Protein AF-A0A8H3E0N5-F1 (afdb_monomer_lite)

Organism: NCBI:txid456999

pLDDT: mean 79.32, std 14.17, range [39.84, 93.75]

Secondary structure (DSSP, 8-state):
-PPPEEEEEEETTEEEEEEE-S--SIIIIIHHHHHHS--SHHHHHHHHHHHHHHHHHS-EESS--BPPP--STT-TTSTTTS-EEEE--SGGGG-TTSEEEEEETTTTEEEETTTEEEEGGG--SS-GGGGB-TTS-B-

Foldseek 3Di:
DFAKAKEWEADPLKTFIAIEPGPQDLQGVVQVVLVPQDQDPVVNVVVLVVVNVLLVPADEDCDHFHQDDPPDPDPPPCRRHSTGYMDNDPVSLQDPRHWYWYCYSPQQWIDINNPDTDHSNHRDPDRPVVQADPVRDGD

Sequence (139 aa):
MGTRGYIAYRYKGKYYLRYLTCDAYPSGHGQEFANKIPREPSAFNEWVADTAKMLENVNTSDEEVDQPYSSDSNSPEDDDHLGYELCEDSNWTFTEGEYTYVIDLDNRVFTINGGTHLKLDNMPPEDLEEYFDEDGISV

Radius of gyration: 14.38 Å; chains: 1; bounding box: 31×37×36 Å

Structure (mmCIF, N/CA/C/O backbone):
data_AF-A0A8H3E0N5-F1
#
_entry.id   AF-A0A8H3E0N5-F1
#
loop_
_atom_site.group_PDB
_atom_site.id
_atom_site.type_symbol
_atom_site.label_atom_id
_atom_site.label_alt_id
_atom_site.label_comp_id
_atom_site.label_asym_id
_atom_site.label_entity_id
_atom_site.label_seq_id
_atom_site.pdbx_PDB_ins_code
_atom_site.Cartn_x
_atom_site.Cartn_y
_atom_site.Cartn_z
_atom_site.occupancy
_atom_site.B_iso_or_equiv
_atom_site.auth_seq_id
_atom_site.auth_comp_id
_atom_site.auth_asym_id
_atom_site.auth_atom_id
_atom_site.pdbx_PDB_model_num
ATOM 1 N N . MET A 1 1 ? 19.364 5.721 -13.988 1.00 54.84 1 MET A N 1
ATOM 2 C CA . MET A 1 1 ? 18.151 5.047 -14.488 1.00 54.84 1 MET A CA 1
ATOM 3 C C . MET A 1 1 ? 17.521 4.428 -13.261 1.00 54.84 1 MET A C 1
ATOM 5 O O . MET A 1 1 ? 18.100 3.489 -12.743 1.00 54.84 1 MET A O 1
ATOM 9 N N . GLY A 1 2 ? 16.495 5.070 -12.704 1.00 66.50 2 GLY A N 1
ATOM 10 C CA . GLY A 1 2 ? 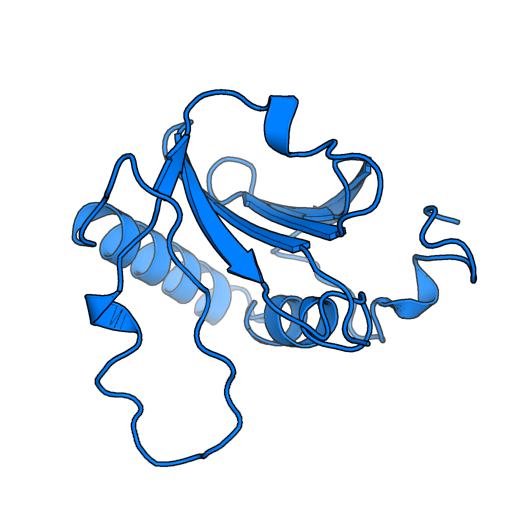15.802 4.581 -11.511 1.00 66.50 2 GLY A CA 1
ATOM 11 C C . GLY A 1 2 ? 14.603 3.729 -11.909 1.00 66.50 2 GLY A C 1
ATOM 12 O O . GLY A 1 2 ? 14.057 3.917 -12.999 1.00 66.50 2 GLY A O 1
ATOM 13 N N . THR A 1 3 ? 14.223 2.801 -11.042 1.00 81.00 3 THR A N 1
ATOM 14 C CA . THR A 1 3 ? 13.055 1.939 -11.242 1.00 81.00 3 THR A CA 1
ATOM 15 C C . THR A 1 3 ? 11.801 2.641 -10.766 1.00 81.00 3 THR A C 1
ATOM 17 O O . THR A 1 3 ? 11.799 3.221 -9.685 1.00 81.00 3 THR A O 1
ATOM 20 N N . ARG A 1 4 ? 10.761 2.606 -11.595 1.00 87.81 4 ARG A N 1
ATOM 21 C CA . ARG A 1 4 ? 9.478 3.260 -11.339 1.00 87.81 4 ARG A CA 1
ATOM 22 C C . ARG A 1 4 ? 8.508 2.298 -10.678 1.00 87.81 4 ARG A C 1
ATOM 24 O O . ARG A 1 4 ? 8.691 1.078 -10.733 1.00 87.81 4 ARG A O 1
ATOM 31 N N . GLY A 1 5 ? 7.481 2.854 -10.063 1.00 89.81 5 GLY A N 1
ATOM 32 C CA . GLY A 1 5 ? 6.460 2.055 -9.418 1.00 89.81 5 GLY A CA 1
ATOM 33 C C . GLY A 1 5 ? 5.306 2.881 -8.895 1.00 89.81 5 GLY A C 1
ATOM 34 O O . GLY A 1 5 ? 5.236 4.082 -9.117 1.00 89.81 5 GLY A O 1
ATOM 35 N N . TYR A 1 6 ? 4.433 2.231 -8.144 1.00 90.56 6 TYR A N 1
ATOM 36 C CA . TYR A 1 6 ? 3.309 2.857 -7.471 1.00 90.56 6 TYR A CA 1
ATOM 37 C C . TYR A 1 6 ? 3.227 2.363 -6.034 1.00 90.56 6 TYR A C 1
ATOM 39 O O . TYR A 1 6 ? 3.442 1.183 -5.752 1.00 90.56 6 TYR A O 1
ATOM 47 N N . ILE A 1 7 ? 2.863 3.259 -5.128 1.00 91.69 7 ILE A N 1
ATOM 48 C CA . ILE A 1 7 ? 2.407 2.914 -3.783 1.00 91.69 7 ILE A CA 1
ATOM 49 C C . ILE A 1 7 ? 0.952 3.335 -3.659 1.00 91.69 7 ILE A C 1
ATOM 51 O O . ILE A 1 7 ? 0.580 4.436 -4.059 1.00 91.69 7 ILE A O 1
ATOM 55 N N . ALA A 1 8 ? 0.126 2.469 -3.085 1.00 93.12 8 ALA A N 1
ATOM 56 C CA . ALA A 1 8 ? -1.229 2.825 -2.728 1.00 93.12 8 ALA A CA 1
ATOM 57 C C . ALA A 1 8 ? -1.607 2.393 -1.322 1.00 93.12 8 ALA A C 1
ATOM 59 O O . ALA A 1 8 ? -1.197 1.339 -0.833 1.00 93.12 8 ALA A O 1
ATOM 60 N N . TYR A 1 9 ? -2.499 3.169 -0.721 1.00 93.31 9 TYR A N 1
ATOM 61 C CA . TYR A 1 9 ? -3.308 2.711 0.399 1.00 93.31 9 TYR A CA 1
ATOM 62 C C . TYR A 1 9 ? -4.665 2.250 -0.115 1.00 93.31 9 TYR A C 1
ATOM 64 O O . TYR A 1 9 ? -5.283 2.941 -0.923 1.00 93.31 9 TYR A O 1
ATOM 72 N N . ARG A 1 10 ? -5.157 1.105 0.363 1.00 93.75 10 ARG A N 1
ATOM 73 C CA . ARG A 1 10 ? -6.536 0.679 0.116 1.00 93.75 10 ARG A CA 1
ATOM 74 C C . ARG A 1 10 ? -7.377 0.891 1.364 1.00 93.75 10 ARG A C 1
ATOM 76 O O . ARG A 1 10 ? -7.051 0.356 2.425 1.00 93.75 10 ARG A O 1
ATOM 83 N N . TYR A 1 11 ? -8.459 1.644 1.220 1.00 93.56 11 TYR A N 1
ATOM 84 C CA . TYR A 1 11 ? -9.406 1.902 2.298 1.00 93.56 11 TYR A CA 1
ATOM 85 C C . TYR A 1 11 ? -10.824 2.076 1.752 1.00 93.56 11 TYR A C 1
ATOM 87 O O . TYR A 1 11 ? -11.042 2.806 0.781 1.00 93.56 11 T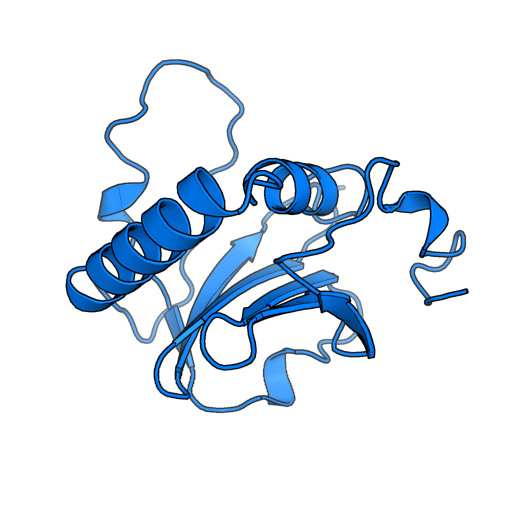YR A O 1
ATOM 95 N N . LYS A 1 12 ? -11.801 1.402 2.371 1.00 90.81 12 LYS A N 1
ATOM 96 C CA . LYS A 1 12 ? -13.211 1.371 1.939 1.00 90.81 12 LYS A CA 1
ATOM 97 C C . LYS A 1 12 ? -13.375 0.985 0.463 1.00 90.81 12 LYS A C 1
ATOM 99 O O . LYS A 1 12 ? -14.254 1.503 -0.226 1.00 90.81 12 LYS A O 1
ATOM 104 N N . GLY A 1 13 ? -12.536 0.069 -0.018 1.00 88.81 13 GLY A N 1
ATOM 105 C CA . GLY A 1 13 ? -12.558 -0.418 -1.396 1.00 88.81 13 GLY A CA 1
ATOM 106 C C . GLY A 1 13 ? -11.969 0.536 -2.438 1.00 88.81 13 GLY A C 1
ATOM 107 O O . GLY A 1 13 ? -12.077 0.235 -3.621 1.00 88.81 13 GLY A O 1
ATOM 108 N N . LYS A 1 14 ? -11.342 1.642 -2.023 1.00 91.50 14 LYS A N 1
ATOM 109 C CA . LYS A 1 14 ? -10.689 2.609 -2.915 1.00 91.50 14 LYS A CA 1
ATOM 110 C C . LYS A 1 14 ? -9.181 2.575 -2.743 1.00 91.50 14 LYS A C 1
ATOM 112 O O . LYS A 1 14 ? -8.708 2.380 -1.623 1.00 91.50 14 LYS A O 1
ATOM 117 N N . TYR A 1 15 ? -8.454 2.788 -3.830 1.00 92.56 15 TYR A N 1
ATOM 118 C CA . TYR A 1 15 ? -7.003 2.913 -3.853 1.00 92.56 15 TYR A CA 1
ATOM 119 C C . TYR A 1 15 ? -6.606 4.384 -3.923 1.00 92.56 15 TYR A C 1
ATOM 121 O O . TYR A 1 15 ? -7.093 5.129 -4.768 1.00 92.56 15 TYR A O 1
ATOM 129 N N . TYR A 1 16 ? -5.718 4.772 -3.017 1.00 92.62 16 TYR A N 1
ATOM 130 C CA . TYR A 1 16 ? -5.125 6.095 -2.906 1.00 92.62 16 TYR A CA 1
ATOM 131 C C . TYR A 1 16 ? -3.674 5.981 -3.351 1.00 92.62 16 TYR A C 1
ATOM 133 O O . TYR A 1 16 ? -2.835 5.515 -2.582 1.00 92.62 16 TYR A O 1
ATOM 141 N N . LEU A 1 17 ? -3.420 6.335 -4.602 1.00 90.88 17 LEU A N 1
ATOM 142 C CA . LEU A 1 17 ? -2.198 6.083 -5.351 1.00 90.88 17 LEU A CA 1
ATOM 143 C C . LEU A 1 17 ? -1.220 7.249 -5.288 1.00 90.88 17 LEU A C 1
ATOM 145 O O . LEU A 1 17 ? -1.616 8.418 -5.283 1.00 90.88 17 LEU A O 1
ATOM 149 N N . ARG A 1 18 ? 0.065 6.902 -5.312 1.00 90.00 18 ARG A N 1
ATOM 150 C CA . ARG A 1 18 ? 1.169 7.798 -5.636 1.00 90.00 18 ARG A CA 1
ATOM 151 C C . ARG A 1 18 ? 2.187 7.098 -6.522 1.00 90.00 18 ARG A C 1
ATOM 153 O O . ARG A 1 18 ? 2.473 5.912 -6.336 1.00 90.00 18 ARG A O 1
ATOM 160 N N . TYR A 1 19 ? 2.751 7.853 -7.452 1.00 89.19 19 TYR A N 1
ATOM 161 C CA . TYR A 1 19 ? 3.732 7.374 -8.413 1.00 89.19 19 TYR A CA 1
ATOM 162 C C . TYR A 1 19 ? 5.164 7.532 -7.896 1.00 89.19 19 TYR A C 1
ATOM 164 O O . TYR A 1 19 ? 5.583 8.591 -7.438 1.00 89.19 19 TYR A O 1
ATOM 172 N N . LEU A 1 20 ? 5.941 6.460 -7.967 1.00 87.06 20 LEU A N 1
ATOM 173 C CA . LEU A 1 20 ? 7.344 6.405 -7.576 1.00 87.06 20 LEU A CA 1
ATOM 174 C C . LEU A 1 20 ? 8.200 6.673 -8.810 1.00 87.06 20 LEU A C 1
ATOM 176 O O . LEU A 1 20 ? 8.283 5.853 -9.725 1.00 87.06 20 LEU A O 1
ATOM 180 N N . THR A 1 21 ? 8.874 7.819 -8.824 1.00 83.12 21 THR A N 1
ATOM 181 C CA . THR A 1 21 ? 9.669 8.258 -9.980 1.00 83.12 21 THR A CA 1
ATOM 182 C C . THR A 1 21 ? 11.010 7.517 -10.116 1.00 83.12 21 THR A C 1
ATOM 184 O O . THR A 1 21 ? 11.553 7.425 -11.226 1.00 83.12 21 THR A O 1
ATOM 187 N N . CYS A 1 22 ? 11.545 6.965 -9.020 1.00 80.81 22 CYS A N 1
ATOM 188 C CA . CYS A 1 22 ? 12.765 6.152 -8.975 1.00 80.81 22 CYS A CA 1
ATOM 189 C C . CYS A 1 22 ? 12.822 5.244 -7.727 1.00 80.81 22 CYS A C 1
ATOM 191 O O . CYS A 1 22 ? 11.970 5.345 -6.856 1.00 80.81 22 CYS A O 1
ATOM 193 N N . ASP A 1 23 ? 13.828 4.358 -7.659 1.00 80.31 23 ASP A N 1
ATOM 194 C CA . ASP A 1 23 ? 14.137 3.453 -6.533 1.00 80.31 23 ASP A CA 1
ATOM 195 C C . ASP A 1 23 ? 12.965 2.615 -5.994 1.00 80.31 23 ASP A C 1
ATOM 197 O O . ASP A 1 23 ? 12.938 2.211 -4.830 1.00 80.31 23 ASP A O 1
ATOM 201 N N . ALA A 1 24 ? 12.018 2.271 -6.869 1.00 84.19 24 ALA A N 1
ATOM 202 C CA . ALA A 1 24 ? 10.850 1.469 -6.524 1.00 84.19 24 ALA A CA 1
ATOM 203 C C . ALA A 1 24 ? 11.154 -0.018 -6.249 1.00 84.19 24 ALA A C 1
ATOM 205 O O . ALA A 1 24 ? 10.222 -0.802 -6.118 1.00 84.19 24 ALA A O 1
ATOM 206 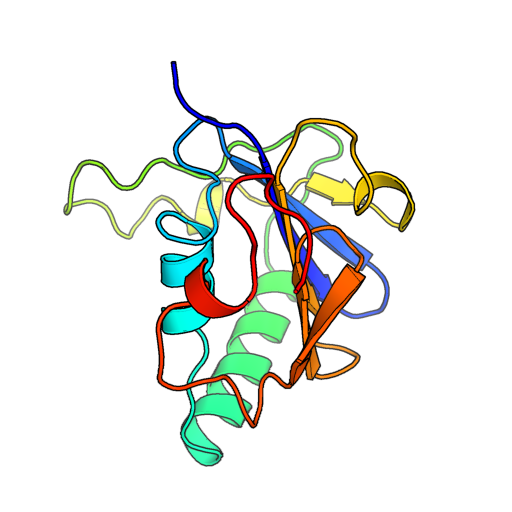N N . TYR A 1 25 ? 12.421 -0.436 -6.167 1.00 82.19 25 TYR A N 1
ATOM 207 C CA . TYR A 1 25 ? 12.779 -1.815 -5.824 1.00 82.19 25 TYR A CA 1
ATOM 208 C C . TYR A 1 25 ? 12.347 -2.181 -4.392 1.00 82.19 25 TYR A C 1
ATOM 210 O O . TYR A 1 25 ? 12.272 -1.293 -3.534 1.00 82.19 25 TYR A O 1
ATOM 218 N N . PRO A 1 26 ? 12.141 -3.480 -4.096 1.00 80.44 26 PRO A N 1
ATOM 219 C CA . PRO A 1 26 ? 11.822 -3.942 -2.752 1.00 80.44 26 PRO A CA 1
ATOM 220 C C . PRO A 1 26 ? 12.850 -3.523 -1.694 1.00 80.44 26 PRO A C 1
ATOM 222 O O . PRO A 1 26 ? 12.440 -3.200 -0.589 1.00 80.44 26 PRO A O 1
ATOM 225 N N . SER A 1 27 ? 14.146 -3.436 -2.018 1.00 78.19 27 SER A N 1
ATOM 226 C CA . SER A 1 27 ? 15.189 -2.903 -1.115 1.00 78.19 27 SER A CA 1
ATOM 227 C C . SER A 1 27 ? 15.151 -1.400 -0.887 1.00 78.19 27 SER A C 1
ATOM 229 O O . SER A 1 27 ? 15.680 -0.924 0.115 1.00 78.19 27 SER A O 1
ATOM 231 N N . GLY A 1 28 ? 14.601 -0.647 -1.837 1.00 80.50 28 GLY A N 1
ATOM 232 C CA . GLY A 1 28 ? 14.492 0.803 -1.763 1.00 80.50 28 GLY A CA 1
ATOM 233 C C . GLY A 1 28 ? 13.181 1.192 -1.098 1.00 80.50 28 GLY A C 1
ATOM 234 O O . GLY A 1 28 ? 12.948 0.921 0.082 1.00 80.50 28 GLY A O 1
ATOM 235 N N . HIS A 1 29 ? 12.288 1.791 -1.884 1.00 81.38 29 HIS A N 1
ATOM 236 C CA . HIS A 1 29 ? 10.991 2.236 -1.383 1.00 81.38 29 HIS A CA 1
ATOM 237 C C . HIS A 1 29 ? 10.138 1.106 -0.797 1.00 81.38 29 HIS A C 1
ATOM 239 O O . HIS A 1 29 ? 9.431 1.344 0.181 1.00 81.38 29 HIS A O 1
ATOM 245 N N . GLY A 1 30 ? 10.229 -0.125 -1.316 1.00 82.75 30 GLY A N 1
ATOM 246 C CA . GLY A 1 30 ? 9.502 -1.257 -0.735 1.00 82.75 30 GLY A CA 1
ATOM 247 C C . GLY A 1 30 ? 9.826 -1.449 0.751 1.00 82.75 30 GLY A C 1
ATOM 248 O O . GLY A 1 30 ? 8.919 -1.520 1.585 1.00 82.75 30 GLY A O 1
ATOM 249 N N . GLN A 1 31 ? 11.116 -1.458 1.094 1.00 83.94 31 GLN A N 1
ATOM 250 C CA . GLN A 1 31 ? 11.601 -1.630 2.460 1.00 83.94 31 GLN A CA 1
ATOM 251 C C . GLN A 1 31 ? 11.224 -0.434 3.332 1.00 83.94 31 GLN A C 1
ATOM 253 O O . GLN A 1 31 ? 10.832 -0.608 4.487 1.00 83.94 31 GLN A O 1
ATOM 258 N N . GLU A 1 32 ? 11.290 0.783 2.791 1.00 84.00 32 GLU A N 1
ATOM 259 C CA . GLU A 1 32 ? 10.829 1.982 3.494 1.00 84.00 32 GLU A CA 1
ATOM 260 C C . GLU A 1 32 ? 9.344 1.888 3.862 1.00 84.00 32 GLU A C 1
ATOM 262 O O . GLU A 1 32 ? 8.972 2.220 4.991 1.00 84.00 32 GLU A O 1
ATOM 267 N N . PHE A 1 33 ? 8.492 1.400 2.956 1.00 85.81 33 PHE A N 1
ATOM 268 C CA . PHE A 1 33 ? 7.070 1.202 3.240 1.00 85.81 33 PHE A CA 1
ATOM 269 C C . PHE A 1 33 ? 6.839 0.105 4.276 1.00 85.81 33 PHE A C 1
ATOM 271 O O . PHE A 1 33 ? 6.064 0.315 5.211 1.00 85.81 33 PHE A O 1
ATOM 278 N N . ALA A 1 34 ? 7.546 -1.023 4.178 1.00 85.38 34 ALA A N 1
ATOM 279 C CA . ALA A 1 34 ? 7.466 -2.073 5.191 1.00 85.38 34 ALA A CA 1
ATOM 280 C C . ALA A 1 34 ? 7.908 -1.587 6.577 1.00 85.38 34 ALA A C 1
ATOM 282 O O . ALA A 1 34 ? 7.253 -1.892 7.573 1.00 85.38 34 ALA A O 1
ATOM 283 N N . ASN A 1 35 ? 8.967 -0.781 6.651 1.00 84.38 35 ASN A N 1
ATOM 284 C CA . ASN A 1 35 ? 9.480 -0.231 7.906 1.00 84.38 35 ASN A CA 1
ATOM 285 C C . ASN A 1 35 ? 8.533 0.787 8.559 1.00 84.38 35 ASN A C 1
ATOM 287 O O . ASN A 1 35 ? 8.590 0.968 9.776 1.00 84.38 35 ASN A O 1
ATOM 291 N N . LYS A 1 36 ? 7.659 1.441 7.782 1.00 84.31 36 LYS A N 1
ATOM 292 C CA . LYS A 1 36 ? 6.632 2.356 8.310 1.00 84.31 36 LYS A CA 1
ATOM 293 C C . LYS A 1 36 ? 5.500 1.624 9.034 1.00 84.31 36 LYS A C 1
ATOM 295 O O . LYS A 1 36 ? 4.841 2.242 9.865 1.00 84.31 36 LYS A O 1
ATOM 300 N N . ILE A 1 37 ? 5.270 0.342 8.742 1.00 86.25 37 ILE A N 1
ATOM 301 C CA . ILE A 1 37 ? 4.190 -0.445 9.350 1.00 86.25 37 ILE A CA 1
ATOM 302 C C . ILE A 1 37 ? 4.617 -0.877 10.764 1.00 86.25 37 ILE A C 1
ATOM 304 O O . ILE A 1 37 ? 5.578 -1.641 10.913 1.00 86.25 37 ILE A O 1
ATOM 308 N N . PRO A 1 38 ? 3.923 -0.433 11.831 1.00 86.44 38 PRO A N 1
ATOM 309 C CA . PRO A 1 38 ? 4.288 -0.827 13.185 1.00 86.44 38 PRO A CA 1
ATOM 310 C C . PRO A 1 38 ? 4.037 -2.317 13.417 1.00 86.44 38 PRO A C 1
ATOM 312 O O . PRO A 1 38 ? 2.974 -2.836 13.089 1.00 86.44 38 PRO A O 1
ATOM 315 N N . ARG A 1 39 ? 4.999 -2.990 14.053 1.00 84.06 39 ARG A N 1
ATOM 316 C CA . ARG A 1 39 ? 4.907 -4.422 14.399 1.00 84.06 39 ARG A CA 1
ATOM 317 C C . ARG A 1 39 ? 4.242 -4.672 15.756 1.00 84.06 39 ARG A C 1
ATOM 319 O O . ARG A 1 39 ? 3.725 -5.752 16.014 1.00 84.06 39 ARG A O 1
ATOM 326 N N . GLU A 1 40 ? 4.255 -3.670 16.631 1.00 86.75 40 GLU A N 1
ATOM 327 C CA . GLU A 1 40 ? 3.643 -3.761 17.956 1.00 86.75 40 GLU A CA 1
ATOM 328 C C . GLU A 1 40 ? 2.114 -3.641 17.852 1.00 86.75 40 GLU A C 1
ATOM 330 O O . GLU A 1 40 ? 1.638 -2.636 17.324 1.00 86.75 40 GLU A O 1
ATOM 335 N N . PRO A 1 41 ? 1.314 -4.579 18.399 1.00 85.06 41 PRO A N 1
ATOM 336 C CA . PRO A 1 41 ? -0.137 -4.604 18.190 1.00 85.06 41 PRO A CA 1
ATOM 337 C C . PRO A 1 41 ? -0.870 -3.314 18.583 1.00 85.06 41 PRO A C 1
ATOM 339 O O . PRO A 1 41 ? -1.824 -2.910 17.917 1.00 85.06 41 PRO A O 1
ATOM 342 N N . SER A 1 42 ? -0.449 -2.656 19.666 1.00 87.88 42 SER A N 1
ATOM 343 C CA . SER A 1 42 ? -1.067 -1.401 20.113 1.00 87.88 42 SER A CA 1
ATOM 344 C C . SER A 1 42 ? -0.750 -0.249 19.159 1.00 87.88 42 SER A C 1
ATOM 346 O O . SER A 1 42 ? -1.670 0.424 18.702 1.00 87.88 42 SER A O 1
ATOM 348 N N . ALA A 1 43 ? 0.529 -0.081 18.805 1.00 87.69 43 ALA A N 1
ATOM 349 C CA . ALA A 1 43 ? 0.974 0.943 17.861 1.00 87.69 43 ALA A CA 1
ATOM 350 C C . ALA A 1 43 ? 0.413 0.697 16.454 1.00 87.69 43 ALA A C 1
ATOM 352 O O . ALA A 1 43 ? 0.080 1.638 15.746 1.00 87.69 43 ALA A O 1
ATOM 353 N N . PHE A 1 44 ? 0.252 -0.569 16.067 1.00 87.25 44 PHE A N 1
ATOM 354 C CA . PHE A 1 44 ? -0.345 -0.957 14.798 1.00 87.25 44 PHE A CA 1
ATOM 355 C C . PHE A 1 44 ? -1.806 -0.510 14.698 1.00 87.25 44 PHE A C 1
ATOM 357 O O . PHE A 1 44 ? -2.193 0.104 13.710 1.00 87.25 44 PHE A O 1
ATOM 364 N N . ASN A 1 45 ? -2.627 -0.776 15.721 1.00 87.50 45 ASN A N 1
ATOM 365 C CA . ASN A 1 45 ? -4.032 -0.357 15.692 1.00 87.50 45 ASN A CA 1
ATOM 366 C C . ASN A 1 45 ? -4.182 1.173 15.698 1.00 87.50 45 ASN A C 1
ATOM 368 O O . ASN A 1 45 ? -5.078 1.686 15.029 1.00 87.50 45 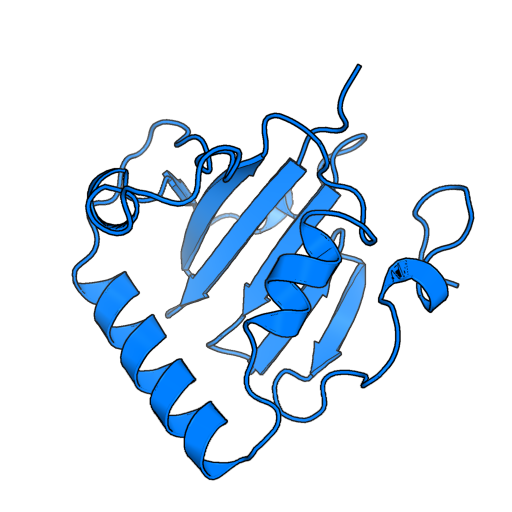ASN A O 1
ATOM 372 N N . GLU A 1 46 ? -3.319 1.886 16.426 1.00 90.62 46 GLU A N 1
ATOM 373 C CA . GLU A 1 46 ? -3.276 3.353 16.409 1.00 90.62 46 GLU A CA 1
ATOM 374 C C . GLU A 1 46 ? -2.897 3.871 15.016 1.00 90.62 46 GLU A C 1
ATOM 376 O O . GLU A 1 46 ? -3.646 4.645 14.427 1.00 90.62 46 GLU A O 1
ATOM 381 N N . TRP A 1 47 ? -1.834 3.330 14.418 1.00 91.12 47 TRP A N 1
ATOM 382 C CA . TRP A 1 47 ? -1.400 3.682 13.067 1.00 91.12 47 TRP A CA 1
ATOM 383 C C . TRP A 1 47 ? -2.452 3.384 11.994 1.00 91.12 47 TRP A C 1
ATOM 385 O O . TRP A 1 47 ? -2.651 4.203 11.100 1.00 91.12 47 TRP A O 1
ATOM 395 N N . VAL A 1 48 ? -3.173 2.260 12.077 1.00 89.25 48 VAL A N 1
ATOM 396 C CA . VAL A 1 48 ? -4.283 1.967 11.153 1.00 89.25 48 VAL A CA 1
ATOM 397 C C . VAL A 1 48 ? -5.387 3.016 11.290 1.00 89.25 48 VAL A C 1
ATOM 399 O O . VAL A 1 48 ? -5.904 3.488 10.278 1.00 89.25 48 VAL A O 1
ATOM 402 N N . ALA A 1 49 ? -5.753 3.391 12.519 1.00 90.56 49 ALA A N 1
ATOM 403 C CA . ALA A 1 49 ? -6.787 4.393 12.761 1.00 90.56 49 ALA A CA 1
ATOM 404 C C . ALA A 1 49 ? -6.365 5.785 12.266 1.00 90.56 49 ALA A C 1
ATOM 406 O O . ALA A 1 49 ? -7.164 6.476 11.629 1.00 90.56 49 ALA A O 1
ATOM 407 N N . ASP A 1 50 ? -5.114 6.170 12.509 1.00 89.44 50 ASP A N 1
ATOM 408 C CA . ASP A 1 50 ? -4.557 7.444 12.059 1.00 89.44 50 ASP A CA 1
ATOM 409 C C . ASP A 1 50 ? -4.430 7.496 10.536 1.00 89.44 50 ASP A C 1
ATOM 411 O O . ASP A 1 50 ? -4.832 8.484 9.924 1.00 89.44 50 ASP A O 1
ATOM 415 N N . THR A 1 51 ? -3.972 6.411 9.907 1.00 89.38 51 THR A N 1
ATOM 416 C CA . THR A 1 51 ? -3.878 6.311 8.442 1.00 89.38 51 THR A CA 1
ATOM 417 C C . THR A 1 51 ? -5.267 6.358 7.809 1.00 89.38 51 THR A C 1
ATOM 419 O O . THR A 1 51 ? -5.492 7.123 6.877 1.00 89.38 51 THR A O 1
ATOM 422 N N . ALA A 1 52 ? -6.244 5.621 8.349 1.00 90.12 52 ALA A N 1
ATOM 423 C CA . ALA A 1 52 ? -7.629 5.683 7.882 1.00 90.12 52 ALA A CA 1
ATOM 424 C C . ALA A 1 52 ? -8.206 7.102 8.000 1.00 90.12 52 ALA A C 1
ATOM 426 O O . ALA A 1 52 ? -8.833 7.603 7.068 1.00 90.12 52 ALA A O 1
ATOM 427 N N . LYS A 1 53 ? -7.953 7.786 9.120 1.00 90.00 53 LYS A N 1
ATOM 428 C CA . LYS A 1 53 ? -8.384 9.172 9.323 1.00 90.00 53 LYS A CA 1
ATOM 429 C C . LYS A 1 53 ? -7.687 10.136 8.361 1.00 90.00 53 LYS A C 1
ATOM 431 O O . LYS A 1 53 ? -8.339 11.054 7.868 1.00 90.00 53 LYS A O 1
ATOM 436 N N . MET A 1 54 ? -6.401 9.944 8.079 1.00 88.75 54 MET A N 1
ATOM 437 C CA . MET A 1 54 ? -5.673 10.729 7.081 1.00 88.75 54 MET A CA 1
ATOM 438 C C . MET A 1 54 ? -6.302 10.553 5.692 1.00 88.75 54 MET A C 1
ATOM 440 O O . MET A 1 54 ? -6.659 11.549 5.070 1.00 88.75 54 MET A O 1
ATOM 444 N N . LEU A 1 55 ? -6.574 9.318 5.259 1.00 88.62 55 LEU A N 1
ATOM 445 C CA . LEU A 1 55 ? -7.194 9.021 3.957 1.00 88.62 55 LEU A CA 1
ATOM 446 C C . LEU A 1 55 ? -8.629 9.560 3.815 1.00 88.62 55 LEU A C 1
ATOM 448 O O . LEU A 1 55 ? -9.093 9.813 2.705 1.00 88.62 55 LEU A O 1
ATOM 452 N N . GLU A 1 56 ? -9.346 9.765 4.923 1.00 89.19 56 GLU A N 1
ATOM 453 C CA . GLU A 1 56 ? -10.662 10.422 4.912 1.00 89.19 56 GLU A CA 1
ATOM 454 C C . GLU A 1 56 ? -10.589 11.943 4.732 1.00 89.19 56 GLU A C 1
ATOM 456 O O . GLU A 1 56 ? -11.570 12.543 4.295 1.00 89.19 56 GLU A O 1
ATOM 461 N N . ASN A 1 57 ? -9.461 12.568 5.082 1.00 86.19 57 ASN A N 1
ATOM 462 C CA . ASN A 1 57 ? -9.289 14.024 5.058 1.00 86.19 57 ASN A CA 1
ATOM 463 C C . ASN A 1 57 ? -8.310 14.507 3.980 1.00 86.19 57 ASN A C 1
ATOM 465 O O . ASN A 1 57 ? -8.165 15.715 3.792 1.00 86.19 57 ASN A O 1
ATOM 469 N N . VAL A 1 58 ? -7.626 13.590 3.297 1.00 86.31 58 VAL A N 1
ATOM 470 C CA . VAL A 1 58 ? -6.626 13.930 2.291 1.00 86.31 58 VAL A CA 1
ATOM 471 C C . VAL A 1 58 ? -7.268 14.464 1.012 1.00 86.31 58 VAL A C 1
ATOM 473 O O . VAL A 1 58 ? -8.375 14.076 0.631 1.00 86.31 58 VAL A O 1
ATOM 476 N N . ASN A 1 59 ? -6.554 15.357 0.328 1.00 85.06 59 ASN A N 1
ATOM 477 C CA . ASN A 1 59 ? -6.946 15.790 -1.003 1.00 85.06 59 ASN A CA 1
ATOM 478 C C . ASN A 1 59 ? -6.805 14.623 -1.992 1.00 85.06 59 ASN A C 1
ATOM 480 O O . ASN A 1 59 ? -5.800 13.914 -1.983 1.00 85.06 59 ASN A O 1
ATOM 484 N N . THR A 1 60 ? -7.803 14.433 -2.847 1.00 86.19 60 THR A N 1
ATOM 485 C CA . THR A 1 60 ? -7.773 13.400 -3.889 1.00 86.19 60 THR A CA 1
ATOM 486 C C . THR A 1 60 ? -7.888 14.059 -5.254 1.00 86.19 60 THR A C 1
ATOM 488 O O . THR A 1 60 ? -8.557 15.086 -5.393 1.00 86.19 60 THR A O 1
ATOM 491 N N . SER A 1 61 ? -7.191 13.497 -6.232 1.00 82.31 61 SER A N 1
ATOM 492 C CA . SER A 1 61 ? -7.177 13.944 -7.622 1.00 82.31 61 SER A CA 1
ATOM 493 C C . SER A 1 61 ? -7.493 12.765 -8.541 1.00 82.31 61 SER A C 1
ATOM 495 O O . SER A 1 61 ? -7.271 11.614 -8.172 1.00 82.31 61 SER A O 1
ATOM 497 N N . ASP A 1 62 ? -7.997 13.060 -9.737 1.00 81.38 62 ASP A N 1
ATOM 498 C CA . ASP A 1 62 ? -8.089 12.089 -10.837 1.00 81.38 62 ASP A CA 1
ATOM 499 C C . ASP A 1 62 ? -6.790 12.056 -11.676 1.00 81.38 62 ASP A C 1
ATOM 501 O O . ASP A 1 62 ? -6.678 11.288 -12.627 1.00 81.38 62 ASP A O 1
ATOM 505 N N . GLU A 1 63 ? -5.828 12.930 -11.365 1.00 83.00 63 GLU A N 1
ATOM 506 C CA . GLU A 1 63 ? -4.514 12.995 -12.011 1.00 83.00 63 GLU A CA 1
ATOM 507 C C . GLU A 1 63 ? -3.451 12.290 -11.159 1.00 83.00 63 GLU A C 1
ATOM 509 O O . GLU A 1 63 ? -3.533 12.312 -9.929 1.00 83.00 63 GLU A O 1
ATOM 514 N N . GLU A 1 64 ? -2.440 11.721 -11.824 1.00 82.12 64 GLU A N 1
ATOM 515 C CA . GLU A 1 64 ? -1.291 11.066 -11.191 1.00 82.12 64 GLU A CA 1
ATOM 516 C C . GLU A 1 64 ? -0.576 12.018 -10.222 1.00 82.12 64 GLU A C 1
ATOM 518 O O . GLU A 1 64 ? -0.260 13.165 -10.556 1.00 82.12 64 GLU A O 1
ATOM 523 N N . VAL A 1 65 ? -0.319 11.530 -9.008 1.00 84.69 65 VAL A N 1
ATOM 524 C CA . VAL A 1 65 ? 0.366 12.281 -7.951 1.00 84.69 65 VAL A CA 1
ATOM 525 C C . VAL A 1 65 ? 1.720 11.642 -7.674 1.00 84.69 65 VAL A C 1
ATOM 527 O O . VAL A 1 65 ? 1.788 10.498 -7.229 1.00 84.69 65 VAL A O 1
ATOM 530 N N . ASP A 1 66 ? 2.801 12.391 -7.876 1.00 85.19 66 ASP A N 1
ATOM 531 C CA . ASP A 1 66 ? 4.153 11.921 -7.575 1.00 85.19 66 ASP A CA 1
ATOM 532 C C . ASP A 1 66 ? 4.361 11.736 -6.061 1.00 85.19 66 ASP A C 1
ATOM 534 O O . ASP A 1 66 ? 4.106 12.633 -5.252 1.00 85.19 66 ASP A O 1
ATOM 538 N N . GLN A 1 67 ? 4.897 10.580 -5.670 1.00 79.75 67 GLN A N 1
ATOM 539 C CA . GLN A 1 67 ? 5.471 10.365 -4.349 1.00 79.75 67 GLN A CA 1
ATOM 540 C C . GLN A 1 67 ? 6.735 11.234 -4.237 1.00 79.75 67 GLN A C 1
ATOM 542 O O . GLN A 1 67 ? 7.654 11.087 -5.053 1.00 79.75 67 GLN A O 1
ATOM 547 N N . PRO A 1 68 ? 6.836 12.115 -3.228 1.00 72.56 68 PRO A N 1
ATOM 548 C CA . PRO A 1 68 ? 8.021 12.939 -3.068 1.00 72.56 68 PRO A CA 1
ATOM 549 C C . PRO A 1 68 ? 9.235 12.056 -2.770 1.00 72.56 68 PRO A C 1
ATOM 551 O O . PRO A 1 68 ? 9.207 11.198 -1.884 1.00 72.56 68 PRO A O 1
ATOM 554 N N . TYR A 1 69 ? 10.321 12.281 -3.509 1.00 64.44 69 TYR A N 1
ATOM 555 C CA . TYR A 1 69 ? 11.588 11.608 -3.257 1.00 64.44 69 TYR A CA 1
ATOM 556 C C . TYR A 1 69 ? 12.245 12.244 -2.028 1.00 64.44 69 TYR A C 1
ATOM 558 O O . TYR A 1 69 ? 12.581 13.431 -2.032 1.00 64.44 69 TYR A O 1
ATOM 566 N N . SER A 1 70 ? 12.415 11.465 -0.959 1.00 61.56 70 SER A N 1
ATOM 567 C CA . SER A 1 70 ? 12.927 11.929 0.337 1.00 61.56 70 SER A CA 1
ATOM 568 C C . SER A 1 70 ? 14.450 12.153 0.304 1.00 61.56 70 SER A C 1
ATOM 570 O O . SER A 1 70 ? 15.195 11.556 1.071 1.00 61.56 70 SER A O 1
ATOM 572 N N . SER A 1 71 ? 14.953 12.997 -0.602 1.00 48.38 71 SER A N 1
ATOM 573 C CA . SER A 1 71 ? 16.400 13.234 -0.725 1.00 48.38 71 SER A CA 1
ATOM 574 C C . SER A 1 71 ? 16.948 14.288 0.237 1.00 48.38 71 SER A C 1
ATOM 576 O O . SER A 1 71 ? 18.165 14.395 0.361 1.00 48.38 71 SER A O 1
ATOM 578 N N . ASP A 1 72 ? 16.090 15.063 0.907 1.00 43.50 72 ASP A N 1
ATOM 579 C CA . ASP A 1 72 ? 16.521 16.120 1.823 1.00 43.50 72 ASP A CA 1
ATOM 580 C C . ASP A 1 72 ? 15.656 16.127 3.090 1.00 43.50 72 ASP A C 1
ATOM 582 O O . ASP A 1 72 ? 14.501 16.559 3.113 1.00 43.50 72 ASP A O 1
ATOM 586 N N . SER A 1 73 ? 16.232 15.611 4.172 1.00 47.22 73 SER A N 1
ATOM 587 C CA . SER A 1 73 ? 15.711 15.738 5.528 1.00 47.22 73 SER A CA 1
ATOM 588 C C . SER A 1 73 ? 15.673 17.215 5.925 1.00 47.22 73 SER A C 1
ATOM 590 O O . SER A 1 73 ? 16.645 17.683 6.508 1.00 47.22 73 SER A O 1
ATOM 592 N N . ASN A 1 74 ? 14.602 17.959 5.606 1.00 39.84 74 ASN A N 1
ATOM 593 C CA . ASN A 1 74 ? 14.227 19.202 6.313 1.00 39.84 74 ASN A CA 1
ATOM 594 C C . ASN A 1 74 ? 12.854 19.824 5.968 1.00 39.84 74 ASN A C 1
ATOM 596 O O . ASN A 1 74 ? 12.602 20.968 6.342 1.00 39.84 74 ASN A O 1
ATOM 600 N N . SER A 1 75 ? 11.922 19.123 5.321 1.00 41.03 75 SER A N 1
ATOM 601 C CA . SER A 1 75 ? 10.525 19.596 5.275 1.00 41.03 75 SER A CA 1
ATOM 602 C C . SER A 1 75 ? 9.542 18.439 5.426 1.00 41.03 75 SER A C 1
ATOM 604 O O . SER A 1 75 ? 9.097 17.873 4.435 1.00 41.03 75 SER A O 1
ATOM 606 N N . PRO A 1 76 ? 9.188 18.077 6.672 1.00 44.69 76 PRO A N 1
ATOM 607 C CA . PRO A 1 76 ? 8.082 17.163 6.962 1.00 44.69 76 PRO A CA 1
ATOM 608 C C . PRO A 1 76 ? 6.694 17.790 6.707 1.00 44.69 76 PRO A C 1
ATOM 610 O O . PRO A 1 76 ? 5.690 17.212 7.103 1.00 44.69 76 PRO A O 1
ATOM 613 N N . GLU A 1 77 ? 6.626 18.980 6.102 1.00 43.88 77 GLU A N 1
ATOM 614 C CA . GLU A 1 77 ? 5.433 19.839 6.098 1.00 43.88 77 GLU A CA 1
ATOM 615 C C . GLU A 1 77 ? 4.653 19.804 4.769 1.00 43.88 77 GLU A C 1
ATOM 617 O O . GLU A 1 77 ? 3.519 20.268 4.726 1.00 43.88 77 GLU A O 1
ATOM 622 N N . ASP A 1 78 ? 5.209 19.207 3.705 1.00 45.91 78 ASP A N 1
ATOM 623 C CA . ASP A 1 78 ? 4.618 19.233 2.353 1.00 45.91 78 ASP A CA 1
ATOM 624 C C . ASP A 1 78 ? 4.192 17.854 1.807 1.00 45.91 78 ASP A C 1
ATOM 626 O O . ASP A 1 78 ? 3.672 17.769 0.696 1.00 45.91 78 ASP A O 1
ATOM 630 N N . ASP A 1 79 ? 4.360 16.760 2.561 1.00 53.56 79 ASP A N 1
ATOM 631 C CA . ASP A 1 79 ? 3.917 15.422 2.117 1.00 53.56 79 ASP A CA 1
ATOM 632 C C . ASP A 1 79 ? 2.383 15.262 2.203 1.00 53.56 79 ASP A C 1
ATOM 634 O O . ASP A 1 79 ? 1.752 14.627 1.354 1.00 53.56 79 ASP A O 1
ATOM 638 N N . ASP A 1 80 ? 1.756 15.921 3.183 1.00 52.62 80 ASP A N 1
ATOM 639 C CA . ASP A 1 80 ? 0.305 15.882 3.421 1.00 52.62 80 ASP A CA 1
ATOM 640 C C . ASP A 1 80 ? -0.507 16.713 2.403 1.00 52.62 80 ASP A C 1
ATOM 642 O O . ASP A 1 80 ? -1.732 16.583 2.322 1.00 52.62 80 ASP A O 1
ATOM 646 N N . HIS A 1 81 ? 0.148 17.562 1.600 1.00 57.28 81 HIS A N 1
ATOM 647 C CA . HIS A 1 81 ? -0.514 18.464 0.648 1.00 57.28 81 HIS A CA 1
ATOM 648 C C . HIS A 1 81 ? -0.599 17.932 -0.784 1.00 57.28 81 HIS A C 1
ATOM 650 O O . HIS A 1 81 ? -1.462 18.382 -1.540 1.00 57.28 81 HIS A O 1
ATOM 656 N N . LEU A 1 82 ? 0.249 16.971 -1.159 1.00 67.81 82 LEU A N 1
ATOM 657 C CA . LEU A 1 82 ? 0.298 16.440 -2.528 1.00 67.81 82 LEU A CA 1
ATOM 658 C C . LEU A 1 82 ? -0.956 15.635 -2.887 1.00 67.81 82 LEU A C 1
ATOM 660 O O . LEU A 1 82 ? -1.353 15.576 -4.047 1.00 67.81 82 LEU A O 1
ATOM 664 N N . GLY A 1 83 ? -1.631 15.085 -1.877 1.00 82.62 83 GLY A N 1
ATOM 665 C CA . GLY A 1 83 ? -2.829 14.285 -2.070 1.00 82.62 83 GLY A CA 1
ATOM 666 C C . GLY A 1 83 ? -2.529 12.874 -2.571 1.00 82.62 83 GLY A C 1
ATOM 667 O O . GLY A 1 83 ? -1.432 12.349 -2.358 1.00 82.62 83 GLY A O 1
ATOM 668 N N . TYR A 1 84 ? -3.534 12.261 -3.191 1.00 87.88 84 TYR A N 1
ATOM 669 C CA . TYR A 1 84 ? -3.461 10.942 -3.817 1.00 87.88 84 TYR A CA 1
ATOM 670 C C . TYR A 1 84 ? -4.292 10.918 -5.098 1.00 87.88 84 TYR A C 1
ATOM 672 O O . TYR A 1 84 ? -5.352 11.548 -5.160 1.00 87.88 84 TYR A O 1
ATOM 680 N N . GLU A 1 85 ? -3.851 10.139 -6.077 1.00 89.75 85 GLU A N 1
ATOM 681 C CA . GLU A 1 85 ? -4.709 9.738 -7.187 1.00 89.75 85 GLU A CA 1
ATOM 682 C C . GLU A 1 85 ? -5.731 8.708 -6.677 1.00 89.75 85 GLU A C 1
ATOM 684 O O . GLU A 1 85 ? -5.384 7.789 -5.930 1.00 89.75 85 GLU A O 1
ATOM 689 N N . LEU A 1 86 ? -7.006 8.864 -7.034 1.00 89.38 86 LEU A N 1
ATOM 690 C CA . LEU A 1 86 ? -8.053 7.933 -6.619 1.00 89.38 86 LEU A CA 1
ATOM 691 C C . LEU A 1 86 ? -8.350 6.913 -7.722 1.00 89.38 86 LEU A C 1
ATOM 693 O O . LEU A 1 86 ? -8.781 7.273 -8.812 1.00 89.38 86 LEU A O 1
ATOM 697 N N . CYS A 1 87 ? -8.224 5.626 -7.407 1.00 86.75 87 CYS A N 1
ATOM 698 C CA . CYS A 1 87 ? -8.590 4.545 -8.319 1.00 86.75 87 CYS A CA 1
ATOM 699 C C . CYS A 1 87 ? -9.485 3.517 -7.624 1.00 86.75 87 CYS A C 1
ATOM 701 O O . CYS A 1 87 ? -9.257 3.129 -6.479 1.00 86.75 87 CYS A O 1
ATOM 703 N N . GLU A 1 88 ? -10.530 3.063 -8.312 1.00 84.56 88 GLU A N 1
ATOM 704 C CA . GLU A 1 88 ? -11.419 1.998 -7.823 1.00 84.56 88 GLU A CA 1
ATOM 705 C C . GLU A 1 88 ? -11.133 0.646 -8.497 1.00 84.56 88 GLU A C 1
ATOM 707 O O . GLU A 1 88 ? -11.552 -0.397 -7.993 1.00 84.56 88 GLU A O 1
ATOM 712 N N . ASP A 1 89 ? -10.406 0.644 -9.619 1.00 83.19 89 ASP A N 1
ATOM 713 C CA . ASP A 1 89 ? -10.022 -0.576 -10.326 1.00 83.19 89 ASP A CA 1
ATOM 714 C C . ASP A 1 89 ? -8.825 -1.235 -9.619 1.00 83.19 89 ASP A C 1
ATOM 716 O O . ASP A 1 89 ? -7.930 -0.557 -9.132 1.00 83.19 89 ASP A O 1
ATOM 720 N N . SER A 1 90 ? -8.787 -2.563 -9.542 1.00 81.00 90 SER A N 1
ATOM 721 C CA . SER A 1 90 ? -7.629 -3.307 -9.034 1.00 81.00 90 SER A CA 1
ATOM 722 C C . SER A 1 90 ? -6.604 -3.635 -10.124 1.00 81.00 90 SER A C 1
ATOM 724 O O . SER A 1 90 ? -5.508 -4.087 -9.805 1.00 81.00 90 SER A O 1
ATOM 726 N N . ASN A 1 91 ? -6.934 -3.435 -11.404 1.00 81.62 91 ASN A N 1
ATOM 727 C CA . ASN A 1 91 ? -6.087 -3.819 -12.537 1.00 81.62 91 ASN A CA 1
ATOM 728 C C . ASN A 1 91 ? -4.717 -3.124 -12.537 1.00 81.62 91 ASN A C 1
ATOM 730 O O . ASN A 1 91 ? -3.747 -3.714 -13.002 1.00 81.62 91 ASN A O 1
ATOM 734 N N . TRP A 1 92 ? -4.609 -1.921 -11.961 1.00 81.25 92 TRP A N 1
ATOM 735 C CA . TRP A 1 92 ? -3.333 -1.201 -11.847 1.00 81.25 92 TRP A CA 1
ATOM 736 C C . TRP A 1 92 ? -2.312 -1.931 -10.959 1.00 81.25 92 TRP A C 1
ATOM 738 O O . TRP A 1 92 ? -1.117 -1.691 -11.062 1.00 81.25 92 TRP A O 1
ATOM 748 N N . THR A 1 93 ? -2.753 -2.847 -10.087 1.00 78.94 93 THR A N 1
ATOM 749 C CA . THR A 1 93 ? -1.839 -3.584 -9.197 1.00 78.94 93 THR A CA 1
ATOM 750 C C . THR A 1 93 ? -0.923 -4.560 -9.945 1.00 78.94 93 THR A C 1
ATOM 752 O O . THR A 1 93 ? 0.067 -5.006 -9.370 1.00 78.94 93 THR A O 1
ATOM 755 N N . PHE A 1 94 ? -1.203 -4.845 -11.223 1.00 73.00 94 PHE A N 1
ATOM 756 C CA . PHE A 1 94 ? -0.428 -5.736 -12.093 1.00 73.00 94 PHE A CA 1
ATOM 757 C C . PHE A 1 94 ? 0.166 -5.000 -13.306 1.00 73.00 94 PHE A C 1
ATOM 759 O O . PHE A 1 94 ? 0.042 -5.461 -14.442 1.00 73.00 94 PHE A O 1
ATOM 766 N N . THR A 1 95 ? 0.795 -3.843 -13.093 1.00 73.19 95 THR A N 1
ATOM 767 C CA . THR A 1 95 ? 1.464 -3.125 -14.187 1.00 73.19 95 THR A CA 1
ATOM 768 C C . THR A 1 95 ? 2.771 -3.814 -14.581 1.00 73.19 95 THR A C 1
ATOM 770 O O . THR A 1 95 ? 3.662 -4.018 -13.760 1.00 73.19 95 THR A O 1
ATOM 773 N N . GLU A 1 96 ? 2.898 -4.191 -15.856 1.00 71.12 96 GLU A N 1
ATOM 774 C CA . GLU A 1 96 ? 4.118 -4.815 -16.371 1.00 71.12 96 GLU A CA 1
ATOM 775 C C . GLU A 1 96 ? 5.290 -3.822 -16.364 1.00 71.12 96 GLU A C 1
ATOM 777 O O . GLU A 1 96 ? 5.216 -2.746 -16.956 1.00 71.12 96 GLU A O 1
ATOM 782 N N . GLY A 1 97 ? 6.406 -4.215 -15.744 1.00 73.62 97 GLY A N 1
ATOM 783 C CA . GLY A 1 97 ? 7.647 -3.433 -15.741 1.00 73.62 97 GLY A CA 1
ATOM 784 C C . GLY A 1 97 ? 7.748 -2.362 -14.651 1.00 73.62 97 GLY A C 1
ATOM 785 O O . GLY A 1 97 ? 8.736 -1.627 -14.633 1.00 73.62 97 GLY A O 1
ATOM 786 N N . GLU A 1 98 ? 6.778 -2.292 -13.737 1.00 84.50 98 GLU A N 1
ATOM 787 C CA . GLU A 1 98 ? 6.758 -1.358 -12.609 1.00 84.50 98 GLU A CA 1
ATOM 788 C C . GLU A 1 98 ? 6.474 -2.100 -11.304 1.00 84.50 98 GLU A C 1
ATOM 790 O O . GLU A 1 98 ? 5.706 -3.062 -11.280 1.00 84.50 98 GLU A O 1
ATOM 795 N N . TYR A 1 99 ? 7.092 -1.658 -10.206 1.00 86.69 99 TYR A N 1
ATOM 796 C CA . TYR A 1 99 ? 6.785 -2.231 -8.897 1.00 86.69 99 TYR A CA 1
ATOM 797 C C . TYR A 1 99 ? 5.507 -1.623 -8.339 1.00 86.69 99 TYR A C 1
ATOM 799 O O . TYR A 1 99 ? 5.369 -0.402 -8.299 1.00 86.69 99 TYR A O 1
ATOM 807 N N . THR A 1 100 ? 4.594 -2.450 -7.847 1.00 90.50 100 THR A N 1
ATOM 808 C CA . THR A 1 100 ? 3.383 -1.972 -7.175 1.00 90.50 100 THR A CA 1
ATOM 809 C C . THR A 1 100 ? 3.395 -2.385 -5.714 1.00 90.50 100 THR A C 1
ATOM 811 O O . THR A 1 100 ? 3.717 -3.520 -5.366 1.00 90.50 100 THR A O 1
ATOM 814 N N . TYR A 1 101 ? 3.028 -1.456 -4.842 1.00 91.19 101 TYR A N 1
ATOM 815 C CA . TYR A 1 101 ? 2.919 -1.667 -3.408 1.00 91.19 101 TYR A CA 1
ATOM 816 C C . TYR A 1 101 ? 1.523 -1.252 -2.963 1.00 91.19 101 TYR A C 1
ATOM 818 O O . TYR A 1 101 ? 1.062 -0.160 -3.285 1.00 91.19 101 TYR A O 1
ATOM 826 N N . VAL A 1 102 ? 0.836 -2.106 -2.212 1.00 93.25 102 VAL A N 1
ATOM 827 C CA . VAL A 1 102 ? -0.509 -1.826 -1.702 1.00 93.25 102 VAL A CA 1
ATOM 828 C C . VAL A 1 102 ? -0.545 -2.101 -0.212 1.00 93.25 102 VAL A C 1
ATOM 830 O O . VAL A 1 102 ? -0.445 -3.247 0.216 1.00 93.25 102 VAL A O 1
ATOM 833 N N . ILE A 1 103 ? -0.758 -1.063 0.585 1.00 93.62 103 ILE A N 1
ATOM 834 C CA . ILE A 1 103 ? -1.098 -1.186 2.000 1.00 93.62 103 ILE A CA 1
ATOM 835 C C . ILE A 1 103 ? -2.622 -1.278 2.095 1.00 93.62 103 ILE A C 1
ATOM 837 O O . ILE A 1 103 ? -3.330 -0.272 2.050 1.00 93.62 103 ILE A O 1
ATOM 841 N N . ASP A 1 104 ? -3.141 -2.499 2.195 1.00 93.44 104 ASP A N 1
ATOM 842 C CA . ASP A 1 104 ? -4.572 -2.765 2.296 1.00 93.44 104 ASP A CA 1
ATOM 843 C C . ASP A 1 104 ? -5.028 -2.726 3.758 1.00 93.44 104 ASP A C 1
ATOM 845 O O . ASP A 1 104 ? -4.807 -3.672 4.519 1.00 93.44 104 ASP A O 1
ATOM 849 N N . LEU A 1 105 ? -5.672 -1.623 4.154 1.00 92.06 105 LEU A N 1
ATOM 850 C CA . LEU A 1 105 ? -6.211 -1.445 5.504 1.00 92.06 105 LEU A CA 1
ATOM 851 C C . LEU A 1 105 ? -7.516 -2.224 5.716 1.00 92.06 105 LEU A C 1
ATOM 853 O O . LEU A 1 105 ? -7.818 -2.599 6.851 1.00 92.06 105 LEU A O 1
ATOM 857 N N . ASP A 1 106 ? -8.265 -2.501 4.644 1.00 90.88 106 ASP A N 1
ATOM 858 C CA . ASP A 1 106 ? -9.526 -3.246 4.702 1.00 90.88 106 ASP A CA 1
ATOM 859 C C . ASP A 1 106 ? -9.267 -4.723 5.041 1.00 90.88 106 ASP A C 1
ATOM 861 O O . ASP A 1 106 ? -9.967 -5.313 5.867 1.00 90.88 106 ASP A O 1
ATOM 865 N N . ASN A 1 107 ? -8.225 -5.310 4.442 1.00 90.38 107 ASN A N 1
ATOM 866 C CA . ASN A 1 107 ? -7.842 -6.715 4.629 1.00 90.38 107 ASN A CA 1
ATOM 867 C C . ASN A 1 107 ? -6.631 -6.915 5.550 1.00 90.38 107 ASN A C 1
ATOM 869 O O . ASN A 1 107 ? -6.318 -8.052 5.903 1.00 90.38 107 ASN A O 1
ATOM 873 N N . ARG A 1 108 ? -5.968 -5.829 5.964 1.00 90.31 108 ARG A N 1
ATOM 874 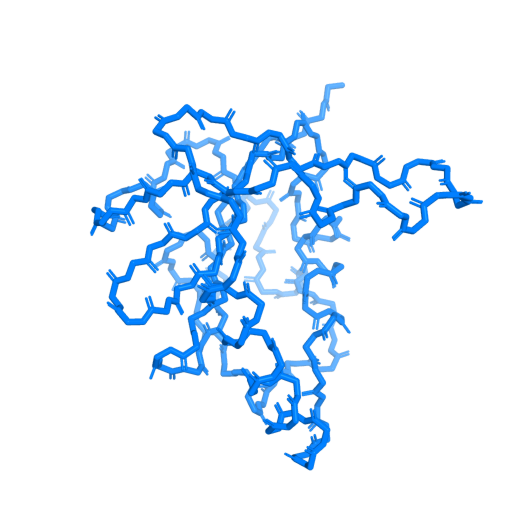C CA . ARG A 1 108 ? -4.735 -5.825 6.769 1.00 90.31 108 ARG A CA 1
ATOM 875 C C . ARG A 1 108 ? -3.580 -6.575 6.099 1.00 90.31 108 ARG A C 1
ATOM 877 O O . ARG A 1 108 ? -2.887 -7.370 6.738 1.00 90.31 108 ARG A O 1
ATOM 884 N N . VAL A 1 109 ? -3.365 -6.311 4.812 1.00 92.12 109 VAL A N 1
ATOM 885 C CA . VAL A 1 109 ? -2.334 -6.967 3.992 1.00 92.12 109 VAL A CA 1
ATOM 886 C C . VAL A 1 109 ? -1.480 -5.928 3.268 1.00 92.12 109 VAL A C 1
ATOM 888 O O . VAL A 1 109 ? -2.008 -5.013 2.651 1.00 92.12 109 VAL A O 1
ATOM 891 N N . PHE A 1 110 ? -0.162 -6.089 3.297 1.00 91.12 110 PHE A N 1
ATOM 892 C CA . PHE A 1 110 ? 0.761 -5.431 2.385 1.00 91.12 110 PHE A CA 1
ATOM 893 C C . PHE A 1 110 ? 0.965 -6.312 1.152 1.00 91.12 110 PHE A C 1
ATOM 895 O O . PHE A 1 110 ? 1.428 -7.445 1.270 1.00 91.12 110 PHE A O 1
ATOM 902 N N . THR A 1 111 ? 0.578 -5.821 -0.021 1.00 90.75 111 THR A N 1
ATOM 903 C CA . THR A 1 111 ? 0.715 -6.541 -1.290 1.00 90.75 111 THR A CA 1
ATOM 904 C C . THR A 1 111 ? 1.807 -5.921 -2.140 1.00 90.75 111 THR A C 1
ATOM 906 O O . THR A 1 111 ? 1.874 -4.701 -2.247 1.00 90.75 111 THR A O 1
ATOM 909 N N . ILE A 1 112 ? 2.623 -6.759 -2.771 1.00 88.69 112 ILE A N 1
ATOM 910 C CA . ILE A 1 112 ? 3.691 -6.342 -3.678 1.00 88.69 112 ILE A CA 1
ATOM 911 C C . ILE A 1 112 ? 3.460 -7.007 -5.039 1.00 88.69 112 ILE A C 1
ATOM 913 O O . ILE A 1 112 ? 3.211 -8.216 -5.098 1.00 88.69 112 ILE A O 1
ATOM 917 N N . ASN A 1 113 ? 3.510 -6.225 -6.121 1.00 85.94 113 ASN A N 1
ATOM 918 C CA . ASN A 1 113 ? 3.307 -6.657 -7.513 1.00 85.94 113 ASN A CA 1
ATOM 919 C C . ASN A 1 113 ? 2.004 -7.446 -7.739 1.00 85.94 113 ASN A C 1
ATOM 921 O O . ASN A 1 113 ? 1.946 -8.351 -8.569 1.00 85.94 113 ASN A O 1
ATOM 925 N N . GLY A 1 114 ? 0.978 -7.180 -6.925 1.00 82.88 114 GLY A N 1
ATOM 926 C CA . GLY A 1 114 ? -0.290 -7.916 -6.934 1.00 82.88 114 GLY A CA 1
ATOM 927 C C . GLY A 1 114 ? -0.207 -9.401 -6.529 1.00 82.88 114 GLY A C 1
ATOM 928 O O . GLY A 1 114 ? -1.253 -10.035 -6.403 1.00 82.88 114 GLY A O 1
ATOM 929 N N . GLY A 1 115 ? 0.989 -9.963 -6.310 1.00 82.00 115 GLY A N 1
ATOM 930 C CA . GLY A 1 115 ? 1.208 -11.402 -6.110 1.00 82.00 115 GLY A CA 1
ATOM 931 C C . GLY A 1 115 ? 1.701 -11.799 -4.717 1.00 82.00 115 GLY A C 1
ATOM 932 O O . GLY A 1 115 ? 1.272 -12.823 -4.183 1.00 82.00 115 GLY A O 1
ATOM 933 N N . THR A 1 116 ? 2.568 -10.995 -4.097 1.00 85.88 116 THR A N 1
ATOM 934 C CA . THR A 1 116 ? 3.094 -11.282 -2.753 1.00 85.88 116 THR A CA 1
ATOM 935 C C . THR A 1 116 ? 2.225 -10.599 -1.714 1.00 85.88 116 THR A C 1
ATOM 937 O O . THR A 1 116 ? 2.093 -9.381 -1.745 1.00 85.88 116 THR A O 1
ATOM 940 N N . HIS A 1 117 ? 1.671 -11.356 -0.767 1.00 89.25 117 HIS A N 1
ATOM 941 C CA . HIS A 1 117 ? 0.781 -10.835 0.273 1.00 89.25 117 HIS A CA 1
ATOM 942 C C . HIS A 1 117 ? 1.359 -11.081 1.669 1.00 89.25 117 HIS A C 1
ATOM 944 O O . HIS A 1 117 ? 1.431 -12.218 2.137 1.00 89.25 117 HIS A O 1
ATOM 950 N N . LEU A 1 118 ? 1.724 -10.004 2.358 1.00 88.19 118 LEU A N 1
ATOM 951 C CA . LEU A 1 118 ? 2.254 -10.015 3.717 1.00 88.19 118 LEU A CA 1
ATOM 952 C C . LEU A 1 118 ? 1.203 -9.468 4.680 1.00 88.19 118 LEU A C 1
ATOM 954 O O . LEU A 1 118 ? 0.538 -8.480 4.397 1.00 88.19 118 LEU A O 1
ATOM 958 N N . LYS A 1 119 ? 1.022 -10.098 5.837 1.00 89.06 119 LYS A N 1
ATOM 959 C CA . LYS A 1 119 ? 0.080 -9.591 6.842 1.00 89.06 119 LYS A CA 1
ATOM 960 C C . LYS A 1 119 ? 0.664 -8.374 7.547 1.00 89.06 119 LYS A C 1
ATOM 962 O O . LYS A 1 119 ? 1.780 -8.452 8.050 1.00 89.06 119 LYS A O 1
ATOM 967 N N . LEU A 1 120 ? -0.107 -7.292 7.653 1.00 86.56 120 LEU A N 1
ATOM 968 C CA . LEU A 1 120 ? 0.365 -6.064 8.299 1.00 86.56 120 LEU A CA 1
ATOM 969 C C . LEU A 1 120 ? 0.661 -6.257 9.796 1.00 86.56 120 LEU A C 1
ATOM 971 O O . LEU A 1 120 ? 1.610 -5.682 10.315 1.00 86.56 120 LEU A O 1
ATOM 975 N N . ASP A 1 121 ? -0.113 -7.100 10.482 1.00 83.75 121 ASP A N 1
ATOM 976 C CA . ASP A 1 121 ? 0.053 -7.417 11.907 1.00 83.75 121 ASP A CA 1
ATOM 977 C C . ASP A 1 121 ? 1.151 -8.459 12.182 1.00 83.75 121 ASP A C 1
ATOM 979 O O . ASP A 1 121 ? 1.439 -8.768 13.337 1.00 83.75 121 ASP A O 1
ATOM 983 N N . ASN A 1 122 ? 1.763 -9.007 11.131 1.00 82.75 122 ASN A N 1
ATOM 984 C CA . ASN A 1 122 ? 2.854 -9.971 11.220 1.00 82.75 122 ASN A CA 1
ATOM 985 C C . ASN A 1 122 ? 3.861 -9.750 10.082 1.00 82.75 122 ASN A C 1
ATOM 987 O O . ASN A 1 122 ? 4.227 -10.689 9.369 1.00 82.75 122 ASN A O 1
ATOM 991 N N . MET A 1 123 ? 4.257 -8.489 9.888 1.00 82.19 123 MET A N 1
ATOM 992 C CA . MET A 1 123 ? 5.249 -8.113 8.883 1.00 82.19 123 MET A CA 1
ATOM 993 C C . MET A 1 123 ? 6.604 -8.755 9.199 1.00 82.19 123 MET A C 1
ATOM 995 O O . 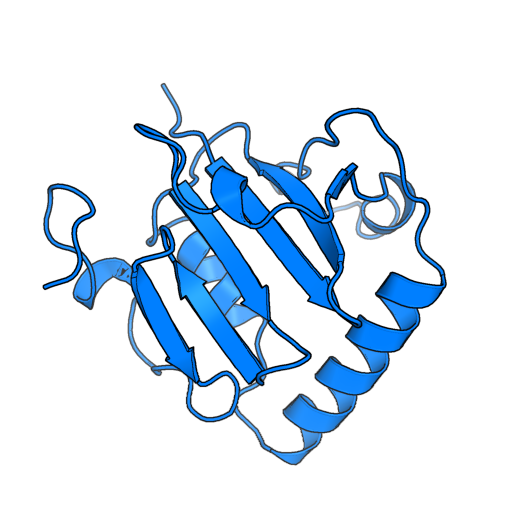MET A 1 123 ? 7.009 -8.769 10.369 1.00 82.19 123 MET A O 1
ATOM 999 N N . PRO A 1 124 ? 7.331 -9.252 8.183 1.00 76.00 124 PRO A N 1
ATOM 1000 C CA . PRO A 1 124 ? 8.629 -9.864 8.400 1.00 76.00 124 PRO A CA 1
ATOM 1001 C C . PRO A 1 124 ? 9.620 -8.879 9.055 1.00 76.00 124 PRO A C 1
ATOM 1003 O O . PRO A 1 124 ? 9.556 -7.659 8.837 1.00 76.00 124 PRO A O 1
ATOM 1006 N N . PRO A 1 125 ? 10.510 -9.382 9.928 1.00 66.25 125 PRO A N 1
ATOM 1007 C CA . PRO A 1 125 ? 11.556 -8.571 10.542 1.00 66.25 125 PRO A CA 1
ATOM 1008 C C . PRO A 1 125 ? 12.741 -8.315 9.597 1.00 66.25 125 PRO A C 1
ATOM 1010 O O . PRO A 1 125 ? 13.489 -7.374 9.843 1.00 66.25 125 PRO A O 1
ATOM 1013 N N . GLU A 1 126 ? 12.900 -9.149 8.565 1.00 67.06 126 GLU A N 1
ATOM 1014 C CA . GLU A 1 126 ? 14.023 -9.167 7.617 1.00 67.06 126 GLU A CA 1
ATOM 1015 C C . GLU A 1 126 ? 13.726 -8.379 6.331 1.00 67.06 126 GLU A C 1
ATOM 1017 O O . GLU A 1 126 ? 12.601 -7.910 6.119 1.00 67.06 126 GLU A O 1
ATOM 1022 N N . ASP A 1 127 ? 14.765 -8.208 5.510 1.00 71.38 127 ASP A N 1
ATOM 1023 C CA . ASP A 1 127 ? 14.725 -7.436 4.271 1.00 71.38 127 ASP A CA 1
ATOM 1024 C C . ASP A 1 127 ? 13.730 -8.047 3.276 1.00 71.38 127 ASP A C 1
ATOM 1026 O O . ASP A 1 127 ? 13.728 -9.250 3.009 1.00 71.38 127 ASP A O 1
ATOM 1030 N N . LEU A 1 128 ? 12.879 -7.200 2.691 1.00 72.75 128 LEU A N 1
ATOM 1031 C CA . LEU A 1 128 ? 11.892 -7.618 1.695 1.00 72.75 128 LEU A CA 1
ATOM 1032 C C . LEU A 1 128 ? 12.537 -8.259 0.465 1.00 72.75 128 LEU A C 1
ATOM 1034 O O . LEU A 1 128 ? 11.865 -9.034 -0.209 1.00 72.75 128 LEU A O 1
ATOM 1038 N N . GLU A 1 129 ? 13.807 -7.955 0.175 1.00 67.81 129 GLU A N 1
ATOM 1039 C CA . GLU A 1 129 ? 14.558 -8.572 -0.924 1.00 67.81 129 GLU A CA 1
ATOM 1040 C C . GLU A 1 129 ? 14.583 -10.098 -0.841 1.00 67.81 129 GLU A C 1
ATOM 1042 O O . GLU A 1 129 ? 14.560 -10.747 -1.877 1.00 67.81 129 GLU A O 1
ATOM 1047 N N . GLU A 1 130 ? 14.541 -10.694 0.354 1.00 63.81 130 GLU A N 1
ATOM 1048 C CA . GLU A 1 130 ? 14.556 -12.156 0.497 1.00 63.81 130 GLU A CA 1
ATOM 1049 C C . GLU A 1 130 ? 13.289 -12.837 -0.054 1.00 63.81 130 GLU A C 1
ATOM 1051 O O . GLU A 1 130 ? 13.268 -14.052 -0.247 1.00 63.81 130 GLU A O 1
ATOM 1056 N N . TYR A 1 131 ? 12.236 -12.061 -0.328 1.00 62.03 131 TYR A N 1
ATOM 1057 C CA . TYR A 1 131 ? 10.980 -12.539 -0.904 1.00 62.03 131 TYR A CA 1
ATOM 1058 C C . TYR A 1 131 ? 10.912 -12.382 -2.427 1.00 62.03 131 TYR A C 1
ATOM 1060 O O . TYR A 1 131 ? 9.896 -12.762 -3.012 1.00 62.03 131 TYR A O 1
ATOM 1068 N N . PHE A 1 132 ? 11.951 -11.837 -3.070 1.00 62.59 132 PHE A N 1
ATOM 1069 C CA . PHE A 1 132 ? 11.992 -11.625 -4.516 1.00 62.59 132 PHE A CA 1
ATOM 1070 C C . PHE A 1 132 ? 13.306 -12.144 -5.107 1.00 62.59 132 PHE A C 1
ATOM 1072 O O . PHE A 1 132 ? 14.387 -11.780 -4.656 1.00 62.59 132 PHE A O 1
ATOM 1079 N N . ASP A 1 133 ? 13.215 -12.965 -6.152 1.00 56.47 133 ASP A N 1
ATOM 1080 C CA . ASP A 1 133 ? 14.385 -13.363 -6.939 1.00 56.47 133 ASP A CA 1
ATOM 1081 C C . ASP A 1 133 ? 14.974 -12.152 -7.694 1.00 56.47 133 ASP A C 1
ATOM 1083 O O . ASP A 1 133 ? 14.336 -11.102 -7.808 1.00 56.47 133 ASP A O 1
ATOM 1087 N N . GLU A 1 134 ? 16.171 -12.305 -8.280 1.00 52.16 134 GLU A N 1
ATOM 1088 C CA . GLU A 1 134 ? 16.867 -11.262 -9.068 1.00 52.16 134 GLU A CA 1
ATOM 1089 C C . GLU A 1 134 ? 16.006 -10.658 -10.205 1.00 52.16 134 GLU A C 1
ATOM 1091 O O . GLU A 1 134 ? 16.289 -9.556 -10.677 1.00 52.16 134 GLU A O 1
ATOM 1096 N N . ASP A 1 135 ? 14.933 -11.349 -10.609 1.00 52.34 135 ASP A N 1
ATOM 1097 C CA . ASP A 1 135 ? 13.957 -10.928 -11.621 1.00 52.34 135 ASP A CA 1
ATOM 1098 C C . ASP A 1 135 ? 12.710 -10.205 -11.048 1.00 52.34 135 ASP A C 1
ATOM 1100 O O . ASP A 1 135 ? 11.786 -9.875 -11.795 1.00 52.34 135 ASP A O 1
ATOM 1104 N N . GLY A 1 136 ? 12.632 -9.955 -9.734 1.00 49.28 136 GLY A N 1
ATOM 1105 C CA . GLY A 1 136 ? 11.489 -9.288 -9.088 1.00 49.28 136 GLY A CA 1
ATOM 1106 C C . GLY A 1 136 ? 10.225 -10.152 -8.968 1.00 49.28 136 GLY A C 1
ATOM 1107 O O . GLY A 1 136 ? 9.133 -9.628 -8.728 1.00 49.28 136 GLY A O 1
ATOM 1108 N N . ILE A 1 137 ? 10.370 -11.468 -9.139 1.00 50.00 137 ILE A N 1
ATOM 1109 C CA . ILE A 1 137 ? 9.313 -12.476 -9.001 1.00 50.00 137 ILE A CA 1
ATOM 1110 C C . ILE A 1 137 ? 9.395 -13.083 -7.596 1.00 50.00 137 ILE A C 1
ATOM 1112 O O . ILE A 1 137 ? 10.487 -13.305 -7.083 1.00 50.00 137 ILE A O 1
ATOM 1116 N N . SER A 1 138 ? 8.243 -13.329 -6.968 1.00 48.38 138 SER A N 1
ATOM 1117 C CA . SER A 1 138 ? 8.169 -13.972 -5.653 1.00 48.38 138 SER A CA 1
ATOM 1118 C C . SER A 1 138 ? 8.745 -15.392 -5.682 1.00 48.38 138 SER A C 1
ATOM 1120 O O . SER A 1 138 ? 8.307 -16.184 -6.524 1.00 48.38 138 SER A O 1
ATOM 1122 N N . VAL A 1 139 ? 9.654 -15.702 -4.753 1.00 48.47 139 VAL A N 1
ATOM 1123 C CA . VAL A 1 139 ? 10.290 -17.030 -4.595 1.00 48.47 139 VAL A CA 1
ATOM 1124 C C . VAL A 1 139 ? 9.332 -18.076 -4.018 1.00 48.47 139 VAL A C 1
ATOM 1126 O O . VAL A 1 139 ? 8.521 -17.718 -3.130 1.00 48.47 139 VAL A O 1
#